Protein AF-A0A2P9H8W8-F1 (afdb_monomer)

Secondary structure (DSSP, 8-state):
---------------------------PPP--------SEE-HHHHHHHHHHHHHHHTTSPPPSS--HHHHHHHHHHHHHHHHTTSS--BTTBEEGGGB-TTSSB-HHHHHHHHHH-SS-HHHHHHHHHS-BGGGTTB-HHHHTTT-HHHHHHHHTT-

Radius of g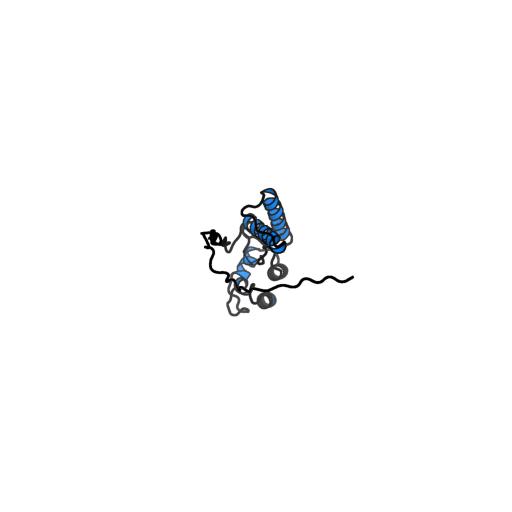yration: 29.22 Å; Cα contacts (8 Å, |Δi|>4): 151; chains: 1; bounding box: 34×77×91 Å

Structure (mmCIF, N/CA/C/O backbone):
data_AF-A0A2P9H8W8-F1
#
_entry.id   AF-A0A2P9H8W8-F1
#
loop_
_atom_site.group_PDB
_atom_site.id
_atom_site.type_symbol
_atom_site.label_atom_id
_atom_site.label_alt_id
_atom_site.label_comp_id
_atom_site.label_asym_id
_atom_site.label_entity_id
_atom_site.label_seq_id
_atom_site.pdbx_PDB_ins_code
_atom_site.Cartn_x
_atom_site.Cartn_y
_atom_site.Cartn_z
_atom_site.occupancy
_atom_site.B_iso_or_equiv
_atom_site.auth_seq_id
_atom_site.auth_comp_id
_atom_site.auth_asym_id
_atom_site.auth_atom_id
_atom_site.pdbx_PDB_model_num
ATOM 1 N N . MET A 1 1 ? -14.653 -53.681 -72.053 1.00 39.53 1 MET A N 1
ATOM 2 C CA . MET A 1 1 ? -13.255 -54.139 -71.915 1.00 39.53 1 MET A CA 1
ATOM 3 C C . MET A 1 1 ? -12.802 -53.654 -70.540 1.00 39.53 1 MET A C 1
ATOM 5 O O . MET A 1 1 ? -12.337 -52.535 -70.433 1.00 39.53 1 MET A O 1
ATOM 9 N N . SER A 1 2 ? -13.273 -54.230 -69.430 1.00 37.62 2 SER A N 1
ATOM 10 C CA . SER A 1 2 ? -12.911 -55.544 -68.867 1.00 37.62 2 SER A CA 1
ATOM 11 C C . SER A 1 2 ? -11.410 -55.789 -68.902 1.00 37.62 2 SER A C 1
ATOM 13 O O . SER A 1 2 ? -10.918 -56.162 -69.956 1.00 37.62 2 SER A O 1
ATOM 15 N N . GLU A 1 3 ? -10.735 -55.628 -67.763 1.00 38.16 3 GLU A N 1
ATOM 16 C CA . GLU A 1 3 ? -10.098 -56.771 -67.105 1.00 38.16 3 GLU A CA 1
ATOM 17 C C . GLU A 1 3 ? -9.862 -56.489 -65.614 1.00 38.16 3 GLU A C 1
ATOM 19 O O . GLU A 1 3 ? -9.490 -55.389 -65.207 1.00 38.16 3 GLU A O 1
ATOM 24 N N . SER A 1 4 ? -10.160 -57.506 -64.816 1.00 39.06 4 SER A N 1
ATOM 25 C CA . SER A 1 4 ? -10.019 -57.584 -63.367 1.00 39.06 4 SER A CA 1
ATOM 26 C C . SER A 1 4 ? -8.734 -58.336 -63.037 1.00 39.06 4 SER A C 1
ATOM 28 O O . SER A 1 4 ? -8.422 -59.304 -63.721 1.00 39.06 4 SER A O 1
ATOM 30 N N . ALA A 1 5 ? -8.084 -58.024 -61.915 1.00 37.19 5 ALA A N 1
ATOM 31 C CA . ALA A 1 5 ? -7.303 -59.021 -61.183 1.00 37.19 5 ALA A CA 1
ATOM 32 C C . ALA A 1 5 ? -7.281 -58.688 -59.687 1.00 37.19 5 ALA A C 1
ATOM 34 O O . ALA A 1 5 ? -6.642 -57.747 -59.224 1.00 37.19 5 ALA A O 1
ATOM 35 N N . VAL A 1 6 ? -8.052 -59.487 -58.958 1.00 40.28 6 VAL A N 1
ATOM 36 C CA . VAL A 1 6 ? -8.061 -59.671 -57.505 1.00 40.28 6 VAL A CA 1
ATOM 37 C C . VAL A 1 6 ? -6.913 -60.605 -57.118 1.00 40.28 6 VAL A C 1
ATOM 39 O O . VAL A 1 6 ? -6.550 -61.443 -57.934 1.00 40.28 6 VAL A O 1
ATOM 42 N N . LEU A 1 7 ? -6.413 -60.478 -55.883 1.00 36.94 7 LEU A N 1
ATOM 43 C CA . LEU A 1 7 ? -5.782 -61.467 -54.974 1.00 36.94 7 LEU A CA 1
ATOM 44 C C . LEU A 1 7 ? -4.936 -60.633 -53.989 1.00 36.94 7 LEU A C 1
ATOM 46 O O . LEU A 1 7 ? -4.226 -59.735 -54.414 1.00 36.94 7 LEU A O 1
ATOM 50 N N . GLY A 1 8 ? -4.905 -60.790 -52.674 1.00 31.06 8 GLY A N 1
ATOM 51 C CA . GLY A 1 8 ? -5.450 -61.724 -51.701 1.00 31.06 8 GLY A CA 1
ATOM 52 C C . GLY A 1 8 ? -4.812 -61.294 -50.367 1.00 31.06 8 GLY A C 1
ATOM 53 O O . GLY A 1 8 ? -3.647 -60.899 -50.340 1.00 31.06 8 GLY A O 1
ATOM 54 N N . GLY A 1 9 ? -5.591 -61.240 -49.287 1.00 35.84 9 GLY A N 1
ATOM 55 C CA . GLY A 1 9 ? -5.148 -60.664 -48.015 1.00 35.84 9 GLY A CA 1
ATOM 56 C C . GLY A 1 9 ? -4.208 -61.554 -47.205 1.00 35.84 9 GLY A C 1
ATOM 57 O O . GLY A 1 9 ? -4.256 -62.771 -47.330 1.00 35.84 9 GLY A O 1
ATOM 58 N N . ILE A 1 10 ? -3.434 -60.938 -46.304 1.00 37.53 10 ILE A N 1
ATOM 59 C CA . ILE A 1 10 ? -2.898 -61.550 -45.078 1.00 37.53 10 ILE A CA 1
ATOM 60 C C . ILE A 1 10 ? -2.827 -60.437 -44.021 1.00 37.53 10 ILE A C 1
ATOM 62 O O . ILE A 1 10 ? -2.279 -59.366 -44.272 1.00 37.53 10 ILE A O 1
ATOM 66 N N . GLY A 1 11 ? -3.450 -60.658 -42.862 1.00 35.81 11 GLY A N 1
ATOM 67 C CA . GLY A 1 11 ? -3.500 -59.686 -41.772 1.00 35.81 11 GLY A CA 1
ATOM 68 C C . GLY A 1 11 ? -2.187 -59.558 -41.003 1.00 35.81 11 GLY A C 1
ATOM 69 O O . GLY A 1 11 ? -1.318 -60.416 -41.099 1.00 35.81 11 GLY A O 1
ATOM 70 N N . SER A 1 12 ? -2.083 -58.512 -40.180 1.00 38.88 12 SER A N 1
ATOM 71 C CA . SER A 1 12 ? -1.349 -58.533 -38.905 1.00 38.88 12 SER A CA 1
ATOM 72 C C . SER A 1 12 ? -1.649 -57.278 -38.086 1.00 38.88 12 SER A C 1
ATOM 74 O O . SER A 1 12 ? -1.358 -56.157 -38.495 1.00 38.88 12 SER A O 1
ATOM 76 N N . ARG A 1 13 ? -2.213 -57.491 -36.891 1.00 44.72 13 ARG A N 1
ATOM 77 C CA . ARG A 1 13 ? -2.089 -56.576 -35.751 1.00 44.72 13 ARG A CA 1
ATOM 78 C C . ARG A 1 13 ? -0.606 -56.459 -35.398 1.00 44.72 13 ARG A C 1
ATOM 80 O O . ARG A 1 13 ? 0.036 -57.480 -35.182 1.00 44.72 13 ARG A O 1
ATOM 87 N N . VAL A 1 14 ? -0.106 -55.240 -35.236 1.00 41.28 14 VAL A N 1
ATOM 88 C CA . VAL A 1 14 ? 1.186 -54.964 -34.587 1.00 41.28 14 VAL A CA 1
ATOM 89 C C . VAL A 1 14 ? 0.938 -53.763 -33.667 1.00 41.28 14 VAL A C 1
ATOM 91 O O . VAL A 1 14 ? 0.689 -52.659 -34.133 1.00 41.28 14 VAL A O 1
ATOM 94 N N . SER A 1 15 ? 0.624 -53.983 -32.387 1.00 34.34 15 SER A N 1
ATOM 95 C CA . SER A 1 15 ? 1.575 -54.180 -31.281 1.00 34.34 15 SER A CA 1
ATOM 96 C C . SER A 1 15 ? 2.627 -53.073 -31.218 1.00 34.34 15 SER A C 1
ATOM 98 O O . SER A 1 15 ? 3.730 -53.209 -31.737 1.00 34.34 15 SER A O 1
ATOM 100 N N . TRP A 1 16 ? 2.278 -51.961 -30.571 1.00 30.22 16 TRP A N 1
ATOM 101 C CA . TRP A 1 16 ? 3.253 -50.958 -30.147 1.00 30.22 16 TRP A CA 1
ATOM 102 C C . TRP A 1 16 ? 3.829 -51.391 -28.798 1.00 30.22 16 TRP A C 1
ATOM 104 O O . TRP A 1 16 ? 3.395 -50.954 -27.735 1.00 30.22 16 TRP A O 1
ATOM 114 N N . GLY A 1 17 ? 4.777 -52.325 -28.859 1.00 29.64 17 GLY A N 1
ATOM 115 C CA . GLY A 1 17 ? 5.661 -52.665 -27.753 1.00 29.64 17 GLY A CA 1
ATOM 116 C C . GLY A 1 17 ? 6.882 -51.747 -27.751 1.00 29.64 17 GLY A C 1
ATOM 117 O O . GLY A 1 17 ? 7.631 -51.716 -28.719 1.00 29.64 17 GLY A O 1
ATOM 118 N N . SER A 1 18 ? 7.045 -51.010 -26.652 1.00 36.72 18 SER A N 1
ATOM 119 C CA . SER A 1 18 ? 8.284 -50.456 -26.092 1.00 36.72 18 SER A CA 1
ATOM 120 C C . SER A 1 18 ? 9.424 -50.074 -27.044 1.00 36.72 18 SER A C 1
ATOM 122 O O . SER A 1 18 ? 10.271 -50.897 -27.385 1.00 36.72 18 SER A O 1
ATOM 124 N N . VAL A 1 19 ? 9.582 -48.765 -27.265 1.00 39.88 19 VAL A N 1
ATOM 125 C CA . VAL A 1 19 ? 10.906 -48.163 -27.470 1.00 39.88 19 VAL A CA 1
ATOM 126 C C . VAL A 1 19 ? 11.202 -47.221 -26.304 1.00 39.88 19 VAL A C 1
ATOM 128 O O . VAL A 1 19 ? 10.540 -46.212 -26.084 1.00 39.88 19 VAL A O 1
ATOM 131 N N . ALA A 1 20 ? 12.193 -47.657 -25.531 1.00 39.53 20 ALA A N 1
ATOM 132 C CA . ALA A 1 20 ? 12.885 -47.034 -24.413 1.00 39.53 20 ALA A CA 1
ATOM 133 C C . ALA A 1 20 ? 12.796 -45.496 -24.293 1.00 39.53 20 ALA A C 1
ATOM 135 O O . ALA A 1 20 ? 13.422 -44.753 -25.049 1.00 39.53 20 ALA A O 1
ATOM 136 N N . PHE A 1 21 ? 12.150 -45.036 -23.217 1.00 35.66 21 PHE A N 1
ATOM 137 C CA . PHE A 1 21 ? 12.393 -43.722 -22.622 1.00 35.66 21 PHE A CA 1
ATOM 138 C C . PHE A 1 21 ? 13.823 -43.684 -22.066 1.00 35.66 21 PHE A C 1
ATOM 140 O O . PHE A 1 21 ? 14.121 -44.288 -21.035 1.00 35.66 21 PHE A O 1
ATOM 147 N N . ARG A 1 22 ? 14.719 -42.963 -22.743 1.00 37.91 22 ARG A N 1
ATOM 148 C CA . ARG A 1 22 ? 16.054 -42.640 -22.232 1.00 37.91 22 ARG A CA 1
ATOM 149 C C . ARG A 1 22 ? 16.068 -41.176 -21.785 1.00 37.91 22 ARG A C 1
ATOM 151 O O . ARG A 1 22 ? 16.105 -40.272 -22.604 1.00 37.91 22 ARG A O 1
ATOM 158 N N . HIS A 1 23 ? 15.979 -40.996 -20.469 1.00 42.75 23 HIS A N 1
ATOM 159 C CA . HIS A 1 23 ? 16.503 -39.883 -19.666 1.00 42.75 23 HIS A CA 1
ATOM 160 C C . HIS A 1 23 ? 16.487 -38.473 -20.304 1.00 42.75 23 HIS A C 1
ATOM 162 O O . HIS A 1 23 ? 17.525 -37.918 -20.652 1.00 42.75 23 HIS A O 1
ATOM 168 N N . GLY A 1 24 ? 15.300 -37.868 -20.402 1.00 35.97 24 GLY A N 1
ATOM 169 C CA . GLY A 1 24 ? 15.120 -36.443 -20.692 1.00 35.97 24 GLY A CA 1
ATOM 170 C C . GLY A 1 24 ? 14.664 -35.702 -19.439 1.00 35.97 24 GLY A C 1
ATOM 171 O O . GLY A 1 24 ? 13.477 -35.686 -19.142 1.00 35.97 24 GLY A O 1
ATOM 172 N N . MET A 1 25 ? 15.630 -35.170 -18.687 1.00 40.06 25 MET A N 1
ATOM 173 C CA . MET A 1 25 ? 15.531 -34.102 -17.681 1.00 40.06 25 MET A CA 1
ATOM 174 C C . MET A 1 25 ? 14.101 -33.701 -17.277 1.00 40.06 25 MET A C 1
ATOM 176 O O . MET A 1 25 ? 13.489 -32.820 -17.882 1.00 40.06 25 MET A O 1
ATOM 180 N N . ARG A 1 26 ? 13.604 -34.271 -16.174 1.00 38.16 26 ARG A N 1
ATOM 181 C CA . ARG A 1 26 ? 12.604 -33.587 -15.352 1.00 38.16 26 ARG A CA 1
ATOM 182 C C . ARG A 1 26 ? 13.311 -32.331 -14.844 1.00 38.16 26 ARG A C 1
ATOM 184 O O . ARG A 1 26 ? 14.121 -32.418 -13.926 1.00 38.16 26 ARG A O 1
ATOM 191 N N . GLN A 1 27 ? 13.109 -31.188 -15.496 1.00 39.25 27 GLN A N 1
ATOM 192 C CA . GLN A 1 27 ? 13.472 -29.936 -14.854 1.00 39.25 27 GLN A CA 1
ATOM 193 C C . GLN A 1 27 ? 12.515 -29.801 -13.680 1.00 39.25 27 GLN A C 1
ATOM 195 O O . GLN A 1 27 ? 11.341 -29.478 -13.855 1.00 39.25 27 GLN A O 1
ATOM 200 N N . ASP A 1 28 ? 13.004 -30.131 -12.487 1.00 39.59 28 ASP A N 1
ATOM 201 C CA . ASP A 1 28 ? 12.378 -29.629 -11.280 1.00 39.59 28 ASP A CA 1
ATOM 202 C C . ASP A 1 28 ? 12.245 -28.113 -11.471 1.00 39.59 28 ASP A C 1
ATOM 204 O O . ASP A 1 28 ? 13.229 -27.473 -11.874 1.00 39.59 28 ASP A O 1
ATOM 208 N N . PRO A 1 29 ? 11.054 -27.523 -11.250 1.00 44.34 29 PRO A N 1
ATOM 209 C CA . PRO A 1 29 ? 10.934 -26.075 -11.279 1.00 44.34 29 PRO A CA 1
ATOM 210 C C . PRO A 1 29 ? 12.038 -25.525 -10.372 1.00 44.34 29 PR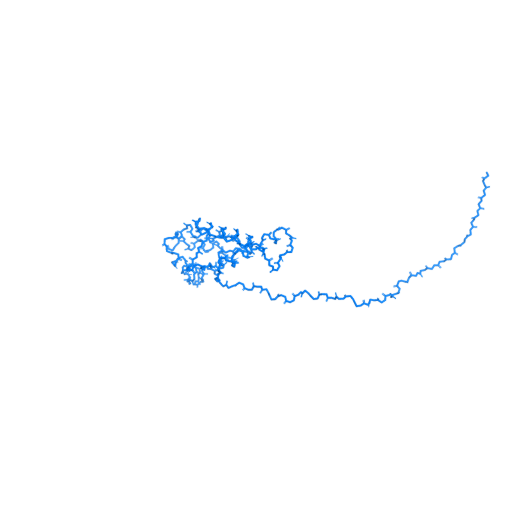O A C 1
ATOM 212 O O . PRO A 1 29 ? 12.255 -26.084 -9.286 1.00 44.34 29 PRO A O 1
ATOM 215 N N . PRO A 1 30 ? 12.799 -24.505 -10.812 1.00 40.72 30 PRO A N 1
ATOM 216 C CA . PRO A 1 30 ? 13.903 -24.009 -10.015 1.00 40.72 30 PRO A CA 1
ATOM 217 C C . PRO A 1 30 ? 13.361 -23.715 -8.620 1.00 40.72 30 PRO A C 1
ATOM 219 O O . PRO A 1 30 ? 12.335 -23.048 -8.486 1.00 40.72 30 PRO A O 1
ATOM 222 N N . LYS A 1 31 ? 14.021 -24.247 -7.583 1.00 40.59 31 LYS A N 1
ATOM 223 C CA . LYS A 1 31 ? 13.719 -23.951 -6.176 1.00 40.59 31 LYS A CA 1
ATOM 224 C C . LYS A 1 31 ? 14.078 -22.489 -5.891 1.00 40.59 31 LYS A C 1
ATOM 226 O O . LYS A 1 31 ? 14.998 -22.190 -5.136 1.00 40.59 31 LYS A O 1
ATOM 231 N N . THR A 1 32 ? 13.403 -21.554 -6.546 1.00 40.62 32 THR A N 1
ATOM 232 C CA . THR A 1 32 ? 13.447 -20.142 -6.211 1.00 40.62 32 THR A CA 1
ATOM 233 C C . THR A 1 32 ? 12.620 -19.996 -4.954 1.00 40.62 32 THR A C 1
ATOM 235 O O . THR A 1 32 ? 11.400 -20.152 -4.993 1.00 40.62 32 THR A O 1
ATOM 238 N N . LYS A 1 33 ? 13.284 -19.729 -3.825 1.00 37.94 33 LYS A N 1
ATOM 239 C CA . LYS A 1 33 ? 12.578 -19.234 -2.645 1.00 37.94 33 LYS A CA 1
ATOM 240 C C . LYS A 1 33 ? 11.744 -18.031 -3.109 1.00 37.94 33 LYS A C 1
ATOM 242 O O . LYS A 1 33 ? 12.326 -17.141 -3.737 1.00 37.94 33 LYS A O 1
ATOM 247 N N . PRO A 1 34 ? 10.418 -18.012 -2.889 1.00 48.56 34 PRO A N 1
ATOM 248 C CA . PRO A 1 34 ? 9.622 -16.840 -3.215 1.00 48.56 34 PRO A CA 1
ATOM 249 C C . PRO A 1 34 ? 10.257 -15.639 -2.515 1.00 48.56 34 PRO A C 1
ATOM 251 O O . PRO A 1 34 ? 10.657 -15.745 -1.354 1.00 48.56 34 PRO A O 1
ATOM 254 N N . ARG A 1 35 ? 10.417 -14.521 -3.230 1.00 54.56 35 ARG A N 1
ATOM 255 C CA . ARG A 1 35 ? 10.938 -13.290 -2.631 1.00 54.56 35 ARG A CA 1
ATOM 2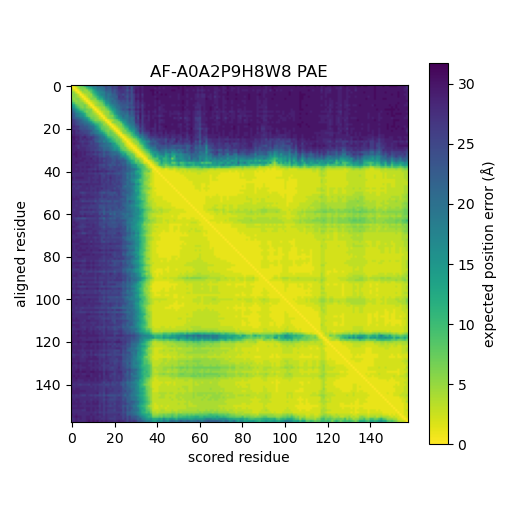56 C C . ARG A 1 35 ? 9.899 -12.823 -1.613 1.00 54.56 35 ARG A C 1
ATOM 258 O O . ARG A 1 35 ? 8.874 -12.259 -1.982 1.00 54.56 35 ARG A O 1
ATOM 265 N N . THR A 1 36 ? 10.110 -13.152 -0.343 1.00 55.09 36 THR A N 1
ATOM 266 C CA . THR A 1 36 ? 9.261 -12.693 0.754 1.00 55.09 36 THR A CA 1
ATOM 267 C C . THR A 1 36 ? 9.528 -11.214 0.942 1.00 55.09 36 THR A C 1
ATOM 269 O O . THR A 1 36 ? 10.619 -10.825 1.353 1.00 55.09 36 THR A O 1
ATOM 272 N N . PHE A 1 37 ? 8.548 -10.392 0.600 1.00 58.25 37 PHE A N 1
ATOM 273 C CA . PHE A 1 37 ? 8.592 -8.973 0.902 1.00 58.25 37 PHE 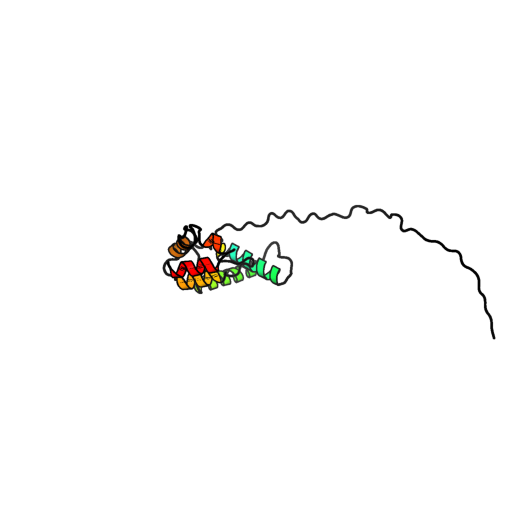A CA 1
ATOM 274 C C . PHE A 1 37 ? 8.374 -8.775 2.406 1.00 58.25 37 PHE A C 1
ATOM 276 O O . PHE A 1 37 ? 7.512 -9.427 3.000 1.00 58.25 37 PHE A O 1
ATOM 283 N N . SER A 1 38 ? 9.158 -7.896 3.026 1.00 74.31 38 SER A N 1
ATOM 284 C CA . SER A 1 38 ? 8.943 -7.469 4.408 1.00 74.31 38 SER A CA 1
ATOM 285 C C . SER A 1 38 ? 7.598 -6.750 4.564 1.00 74.31 38 SER A C 1
ATOM 287 O O . SER A 1 38 ? 6.991 -6.298 3.594 1.00 74.31 38 SER A O 1
ATOM 289 N N . ALA A 1 39 ? 7.127 -6.614 5.808 1.00 86.12 39 ALA A N 1
ATOM 290 C CA . ALA A 1 39 ? 5.916 -5.844 6.116 1.00 86.12 39 ALA A CA 1
ATOM 291 C C . ALA A 1 39 ? 6.034 -4.355 5.725 1.00 86.12 39 ALA A C 1
ATOM 293 O O . ALA A 1 39 ? 5.019 -3.692 5.526 1.00 86.12 39 ALA A O 1
ATOM 294 N N . TRP A 1 40 ? 7.264 -3.862 5.581 1.00 91.06 40 TRP A N 1
ATOM 295 C CA . TRP A 1 40 ? 7.622 -2.523 5.124 1.00 91.06 40 TRP A CA 1
ATOM 296 C C . TRP A 1 40 ? 8.522 -2.636 3.900 1.00 91.06 40 TRP A C 1
ATOM 298 O O . TRP A 1 40 ? 9.410 -3.484 3.883 1.00 91.06 40 TRP A O 1
ATOM 308 N N . LEU A 1 41 ? 8.296 -1.809 2.891 1.00 95.44 41 LEU A N 1
ATOM 309 C CA . LEU A 1 41 ? 8.963 -1.860 1.595 1.00 95.44 41 LEU A CA 1
ATOM 310 C C . LEU A 1 41 ? 9.727 -0.566 1.347 1.00 95.44 41 LEU A C 1
ATOM 312 O O . LEU A 1 41 ? 9.227 0.506 1.668 1.00 95.44 41 LEU A O 1
ATOM 316 N N . SER A 1 42 ? 10.895 -0.651 0.720 1.00 96.19 42 SER A N 1
ATOM 317 C CA . SER A 1 42 ? 11.501 0.517 0.071 1.00 96.19 42 SER A CA 1
ATOM 318 C C . SER A 1 42 ? 10.713 0.910 -1.190 1.00 96.19 42 SER A C 1
ATOM 320 O O . SER A 1 42 ? 9.943 0.105 -1.721 1.00 96.19 42 SER A O 1
ATOM 322 N N . ALA A 1 43 ? 10.932 2.115 -1.726 1.00 96.62 43 ALA A N 1
ATOM 323 C CA . ALA A 1 43 ? 10.362 2.498 -3.026 1.00 96.62 43 ALA A CA 1
ATOM 324 C C . ALA A 1 43 ? 10.787 1.534 -4.153 1.00 96.62 43 ALA A C 1
ATOM 326 O O . ALA A 1 43 ? 9.980 1.185 -5.013 1.00 96.62 43 ALA A O 1
ATOM 327 N N . GLU A 1 44 ? 12.032 1.052 -4.113 1.00 95.88 44 GLU A N 1
ATOM 328 C CA . GLU A 1 44 ? 12.554 0.058 -5.054 1.00 95.88 44 GLU A CA 1
ATOM 329 C C . GLU A 1 44 ? 11.827 -1.292 -4.922 1.00 95.88 44 GLU A C 1
ATOM 331 O O . GLU A 1 44 ? 11.461 -1.905 -5.926 1.00 95.88 44 GLU A O 1
ATOM 336 N N . ASP A 1 45 ? 11.525 -1.744 -3.702 1.00 96.25 45 ASP A N 1
ATOM 337 C CA . ASP A 1 45 ? 10.741 -2.966 -3.498 1.00 96.25 45 ASP A CA 1
ATOM 338 C C . ASP A 1 45 ? 9.316 -2.847 -4.043 1.00 96.25 45 ASP A C 1
ATOM 340 O O . ASP A 1 45 ? 8.820 -3.801 -4.652 1.00 96.25 45 ASP A O 1
ATOM 344 N N . VAL A 1 46 ? 8.670 -1.690 -3.858 1.00 97.00 46 VAL A N 1
ATOM 345 C CA . VAL A 1 46 ? 7.349 -1.413 -4.443 1.00 97.00 46 VAL A CA 1
ATOM 346 C C . VAL A 1 46 ? 7.438 -1.399 -5.970 1.00 97.00 46 VAL A C 1
ATOM 348 O O . VAL A 1 46 ? 6.623 -2.041 -6.630 1.00 97.00 46 VAL A O 1
ATOM 351 N N . ALA A 1 47 ? 8.456 -0.749 -6.538 1.00 97.19 47 ALA A N 1
ATOM 352 C CA . ALA A 1 47 ? 8.695 -0.726 -7.979 1.00 97.19 47 ALA A CA 1
ATOM 353 C C . ALA A 1 47 ? 8.869 -2.140 -8.554 1.00 97.19 47 ALA A C 1
ATO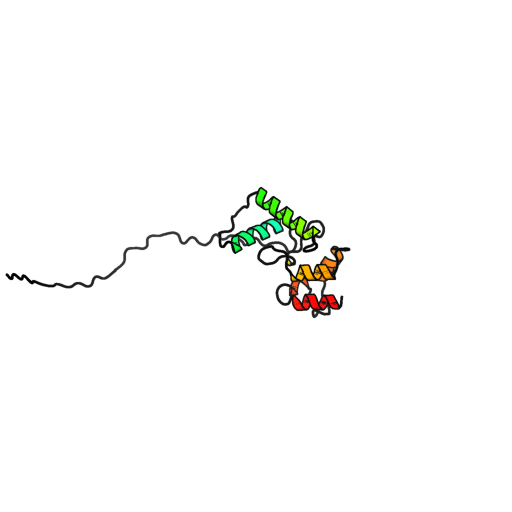M 355 O O . ALA A 1 47 ? 8.257 -2.492 -9.562 1.00 97.19 47 ALA A O 1
ATOM 356 N N . HIS A 1 48 ? 9.635 -2.997 -7.878 1.00 96.62 48 HIS A N 1
ATOM 357 C CA . HIS A 1 48 ? 9.767 -4.402 -8.254 1.00 96.62 48 HIS A CA 1
ATOM 358 C C . HIS A 1 48 ? 8.448 -5.174 -8.180 1.00 96.62 48 HIS A C 1
ATOM 360 O O . HIS A 1 48 ? 8.202 -6.036 -9.027 1.00 96.62 48 HIS A O 1
ATOM 366 N N . LEU A 1 49 ? 7.619 -4.908 -7.167 1.00 95.75 49 LEU A N 1
ATOM 367 C CA . LEU A 1 49 ? 6.313 -5.545 -7.026 1.00 95.75 49 LEU A CA 1
ATOM 368 C C . LEU A 1 49 ? 5.373 -5.127 -8.166 1.00 95.75 49 LEU A C 1
ATOM 370 O O . LEU A 1 49 ? 4.751 -5.996 -8.774 1.00 95.75 49 LEU A O 1
ATOM 374 N N . LEU A 1 50 ? 5.337 -3.832 -8.491 1.00 97.50 50 LEU A N 1
ATOM 375 C CA . LEU A 1 50 ? 4.556 -3.274 -9.595 1.00 97.50 50 LEU A CA 1
ATOM 376 C C . LEU A 1 50 ? 4.964 -3.877 -10.942 1.00 97.50 50 LEU A C 1
ATOM 378 O O . LEU A 1 50 ? 4.128 -4.442 -11.643 1.00 97.50 50 LEU A O 1
ATOM 382 N N . LEU A 1 51 ? 6.258 -3.829 -11.269 1.00 97.69 51 LEU A N 1
ATOM 383 C CA . LEU A 1 51 ? 6.779 -4.380 -12.522 1.00 97.69 51 LEU A CA 1
ATOM 384 C C . LEU A 1 51 ? 6.508 -5.884 -12.626 1.00 97.69 51 LEU A C 1
ATOM 386 O O . LEU A 1 51 ? 6.167 -6.390 -13.689 1.00 97.69 51 LEU A O 1
ATOM 390 N N . SER A 1 52 ? 6.607 -6.620 -11.517 1.00 96.56 52 SER A N 1
ATOM 391 C CA . SER A 1 52 ? 6.233 -8.038 -11.511 1.00 96.56 52 SER A CA 1
ATOM 392 C C . SER A 1 52 ? 4.747 -8.227 -11.827 1.00 96.56 52 SER A C 1
ATOM 394 O O . SER A 1 52 ? 4.399 -9.125 -12.590 1.00 96.56 52 SER A O 1
ATOM 396 N N . GLY A 1 53 ? 3.874 -7.380 -11.274 1.00 96.31 53 GLY A N 1
ATOM 397 C CA . GLY A 1 53 ? 2.442 -7.387 -11.559 1.00 96.31 53 GLY A CA 1
ATOM 398 C C . GLY A 1 53 ? 2.124 -7.161 -13.035 1.00 96.31 53 GLY A C 1
ATOM 399 O O . GLY A 1 53 ? 1.381 -7.950 -13.610 1.00 96.31 53 GLY A O 1
ATOM 400 N N . GLU A 1 54 ? 2.749 -6.165 -13.665 1.00 96.25 54 GLU A N 1
ATOM 401 C CA . GLU A 1 54 ? 2.551 -5.843 -15.087 1.00 96.25 54 GLU A CA 1
ATOM 402 C C . GLU A 1 54 ? 2.861 -7.029 -16.013 1.00 96.25 54 GLU A C 1
ATOM 404 O O . GLU A 1 54 ? 2.085 -7.336 -16.919 1.00 96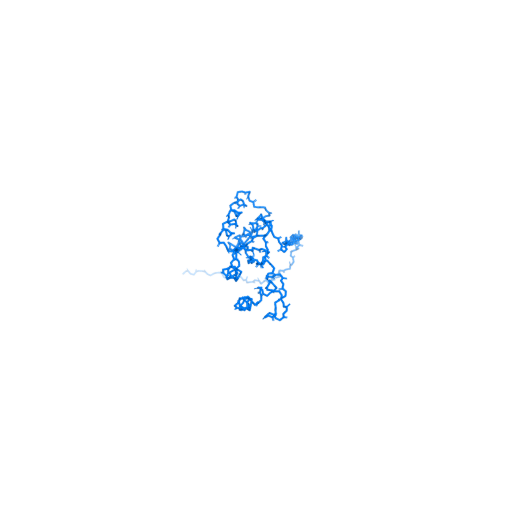.25 54 GLU A O 1
ATOM 409 N N . PHE A 1 55 ? 3.951 -7.757 -15.752 1.00 96.12 55 PHE A N 1
ATOM 410 C CA . PHE A 1 55 ? 4.301 -8.960 -16.518 1.00 96.12 55 PHE A CA 1
ATOM 411 C C . PHE A 1 55 ? 3.295 -10.095 -16.296 1.00 96.12 55 PHE A C 1
ATOM 413 O O . PHE A 1 55 ? 2.911 -10.782 -17.245 1.00 96.12 55 PHE A O 1
ATOM 420 N N . LEU A 1 56 ? 2.838 -10.278 -15.052 1.00 95.38 56 LEU A N 1
ATOM 421 C CA . LEU A 1 56 ? 1.827 -11.286 -14.734 1.00 95.38 56 LEU A CA 1
ATOM 422 C C . LEU A 1 56 ? 0.472 -10.976 -15.384 1.00 95.38 56 LEU A C 1
ATOM 424 O O . LEU A 1 56 ? -0.253 -11.906 -15.729 1.00 95.38 56 LEU A O 1
ATOM 428 N N . ASP A 1 57 ? 0.120 -9.701 -15.540 1.00 94.00 57 ASP A N 1
ATOM 429 C CA . ASP A 1 57 ? -1.106 -9.280 -16.224 1.00 94.00 57 ASP A CA 1
ATOM 430 C C . ASP A 1 57 ? -0.999 -9.422 -17.743 1.00 94.00 57 ASP A C 1
ATOM 432 O O . ASP A 1 57 ? -1.967 -9.809 -18.394 1.00 94.00 57 ASP A O 1
ATOM 436 N N . ALA A 1 58 ? 0.191 -9.202 -18.302 1.00 96.00 58 ALA A N 1
ATOM 437 C CA . ALA A 1 58 ? 0.486 -9.481 -19.705 1.00 96.00 58 ALA A CA 1
ATOM 438 C C . ALA A 1 58 ? 0.597 -10.988 -20.022 1.00 96.00 58 ALA A C 1
ATOM 440 O O . ALA A 1 58 ? 0.735 -11.360 -21.187 1.00 96.00 58 ALA A O 1
ATOM 441 N N . GLY A 1 59 ? 0.545 -11.868 -19.014 1.00 96.12 59 GLY A N 1
ATOM 442 C CA . GLY A 1 59 ? 0.636 -13.318 -19.201 1.00 96.12 59 GLY A CA 1
ATOM 443 C C . GLY A 1 59 ? 2.021 -13.797 -19.644 1.00 96.12 59 GLY A C 1
ATOM 444 O O . GLY A 1 59 ? 2.142 -14.873 -20.230 1.00 96.12 59 GLY A O 1
ATOM 445 N N . VAL A 1 60 ? 3.067 -13.011 -19.377 1.00 95.19 60 VAL A N 1
ATOM 446 C CA . VAL A 1 60 ? 4.450 -13.315 -19.767 1.00 95.19 60 VAL A CA 1
ATOM 447 C C . VAL A 1 60 ? 5.318 -13.653 -18.549 1.00 95.19 60 VAL A C 1
ATOM 449 O O . VAL A 1 60 ? 5.016 -13.235 -17.428 1.00 95.19 60 VAL A O 1
ATOM 452 N N . PRO A 1 61 ? 6.419 -14.408 -18.728 1.00 96.44 61 PRO A N 1
ATOM 453 C CA . PRO A 1 61 ? 7.326 -14.712 -17.627 1.00 96.44 61 PRO A CA 1
ATOM 454 C C . PRO A 1 61 ? 7.925 -13.446 -17.001 1.00 96.44 61 PRO A C 1
ATOM 456 O O . PRO A 1 61 ? 8.501 -12.613 -17.699 1.00 96.44 61 PRO A O 1
ATOM 459 N N . VAL A 1 62 ? 7.853 -13.338 -15.671 1.00 95.31 62 VAL A N 1
ATOM 460 C CA . VAL A 1 62 ? 8.506 -12.255 -14.922 1.00 95.31 62 VAL A CA 1
ATOM 461 C C . VAL A 1 62 ? 10.030 -12.431 -15.009 1.00 95.31 62 VAL A C 1
ATOM 463 O O . VAL A 1 62 ? 10.543 -13.499 -14.649 1.00 95.31 62 VAL A O 1
ATOM 466 N N . PRO A 1 63 ? 10.789 -11.422 -15.469 1.00 94.75 63 PRO A N 1
ATOM 467 C CA . PRO A 1 63 ? 12.234 -11.531 -15.582 1.00 94.75 63 PRO A CA 1
ATOM 468 C C . PRO A 1 63 ? 12.886 -11.583 -14.196 1.00 94.75 63 PRO A C 1
ATOM 470 O O . PRO A 1 63 ? 12.409 -10.994 -13.228 1.00 94.75 63 PRO A O 1
ATOM 473 N N . ARG A 1 64 ? 14.042 -12.250 -14.095 1.00 93.00 64 ARG A N 1
ATOM 474 C CA . ARG A 1 64 ? 14.807 -12.314 -12.833 1.00 93.00 64 ARG A CA 1
ATOM 475 C C . ARG A 1 64 ? 15.376 -10.962 -12.397 1.00 93.00 64 ARG A C 1
ATOM 477 O O . ARG A 1 64 ? 15.658 -10.780 -11.217 1.00 93.00 64 ARG A O 1
ATOM 484 N N . LYS A 1 65 ? 15.608 -10.058 -13.349 1.00 94.25 65 LYS A N 1
ATOM 485 C CA . LYS A 1 65 ? 16.091 -8.692 -13.136 1.00 94.25 65 LYS A CA 1
ATOM 486 C C . LYS A 1 65 ? 15.381 -7.772 -14.120 1.00 94.25 65 LYS A C 1
ATOM 488 O O . LYS A 1 65 ? 15.280 -8.113 -15.296 1.00 94.25 65 LYS A O 1
ATOM 493 N N . PHE A 1 66 ? 14.927 -6.622 -13.642 1.00 96.81 66 PHE A N 1
ATOM 494 C CA . PHE A 1 66 ? 14.374 -5.574 -14.494 1.00 96.81 66 PHE A CA 1
ATOM 495 C C . PHE A 1 66 ? 15.481 -4.627 -14.958 1.00 96.81 66 PHE A C 1
ATOM 497 O O . PHE A 1 66 ? 16.515 -4.497 -14.299 1.00 96.81 66 PHE A O 1
ATOM 504 N N . ALA A 1 67 ? 15.268 -3.970 -16.098 1.00 97.19 67 ALA A N 1
ATOM 505 C CA . ALA A 1 67 ? 16.172 -2.928 -16.569 1.00 97.19 67 ALA A CA 1
ATOM 506 C C . ALA A 1 67 ? 16.169 -1.735 -15.588 1.00 97.19 67 ALA A C 1
ATOM 508 O O . ALA A 1 67 ? 15.088 -1.355 -15.127 1.00 97.19 67 ALA A O 1
ATOM 509 N N . PRO A 1 68 ? 17.322 -1.098 -15.301 1.00 97.56 68 PRO A N 1
ATOM 510 C CA . PRO A 1 68 ? 17.393 0.023 -14.357 1.00 97.56 68 PRO A CA 1
ATOM 511 C C . PRO A 1 68 ? 16.428 1.171 -14.683 1.00 97.56 68 PRO A C 1
ATOM 513 O O . PRO A 1 68 ? 15.826 1.751 -13.786 1.00 97.56 68 PRO A O 1
ATOM 516 N N . GLN A 1 69 ? 16.219 1.465 -15.969 1.00 97.94 69 GLN A N 1
ATOM 517 C CA . GLN A 1 69 ? 15.305 2.522 -16.413 1.00 97.94 69 GLN A CA 1
ATOM 518 C C . GLN A 1 69 ? 13.839 2.193 -16.099 1.00 97.94 69 GLN A C 1
ATOM 520 O O . GLN A 1 69 ? 13.076 3.085 -15.735 1.00 97.94 69 GLN A O 1
ATOM 525 N N . ALA A 1 70 ? 13.450 0.917 -16.192 1.00 97.69 70 ALA A N 1
ATOM 526 C CA . ALA A 1 70 ? 12.105 0.477 -15.828 1.00 97.69 70 ALA A CA 1
ATOM 527 C C . ALA A 1 70 ? 11.875 0.616 -14.317 1.00 97.69 70 ALA A C 1
ATOM 529 O O . ALA A 1 70 ? 10.834 1.112 -13.896 1.00 97.69 70 ALA A O 1
ATOM 530 N N . VAL A 1 71 ? 12.875 0.252 -13.504 1.00 98.06 71 VAL A N 1
ATOM 531 C CA . VAL A 1 71 ? 12.825 0.435 -12.044 1.00 98.06 71 VAL A CA 1
ATOM 532 C C . VAL A 1 71 ? 12.699 1.917 -11.689 1.00 98.06 71 VAL A C 1
ATOM 534 O O . VAL A 1 71 ? 11.818 2.273 -10.913 1.00 98.06 71 VAL A O 1
ATOM 537 N N . ALA A 1 72 ? 13.500 2.794 -12.300 1.00 98.12 72 ALA A N 1
ATOM 538 C CA . ALA A 1 72 ? 13.424 4.237 -12.064 1.00 98.12 72 ALA A CA 1
ATOM 539 C C . ALA A 1 72 ? 12.043 4.820 -12.423 1.00 98.12 72 ALA A C 1
ATOM 541 O O . ALA A 1 72 ? 11.465 5.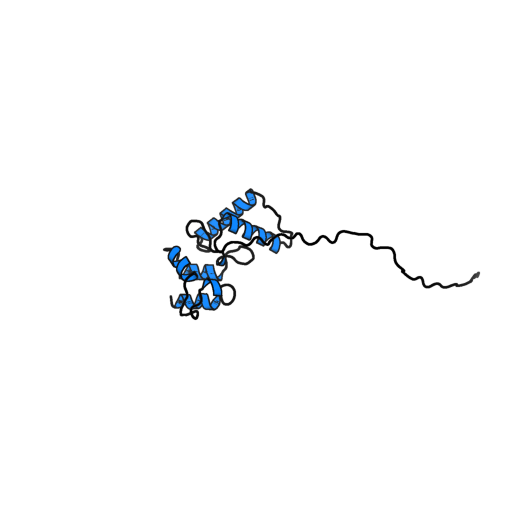569 -11.640 1.00 98.12 72 ALA A O 1
ATOM 542 N N . SER A 1 73 ? 11.474 4.427 -13.568 1.00 98.25 73 SER A N 1
ATOM 543 C CA . SER A 1 73 ? 10.128 4.854 -13.974 1.00 98.25 73 SER A CA 1
ATOM 544 C C . SER A 1 73 ? 9.040 4.368 -13.006 1.00 98.25 73 SER A C 1
ATOM 546 O O . SER A 1 73 ? 8.119 5.117 -12.662 1.00 98.25 73 SER A O 1
ATOM 548 N N . ALA A 1 74 ? 9.165 3.135 -12.512 1.00 98.12 74 ALA A N 1
ATOM 549 C CA . ALA A 1 74 ? 8.263 2.591 -11.508 1.00 98.12 74 ALA A CA 1
ATOM 550 C C . ALA A 1 74 ? 8.403 3.319 -10.158 1.00 98.12 74 ALA A C 1
ATOM 552 O O . ALA A 1 74 ? 7.383 3.650 -9.558 1.00 98.12 74 ALA A O 1
ATOM 553 N N . ILE A 1 75 ? 9.618 3.672 -9.718 1.00 98.38 75 ILE A N 1
ATOM 554 C CA . ILE A 1 75 ? 9.838 4.512 -8.524 1.00 98.38 75 ILE A CA 1
ATOM 555 C C . ILE A 1 75 ? 9.135 5.866 -8.679 1.00 98.38 75 ILE A C 1
ATOM 557 O O . ILE A 1 75 ? 8.411 6.278 -7.776 1.00 98.38 75 ILE A O 1
ATOM 561 N N . SER A 1 76 ? 9.237 6.520 -9.841 1.00 98.50 76 SER A N 1
ATOM 562 C CA . SER A 1 76 ? 8.501 7.768 -10.094 1.00 98.50 76 SER A CA 1
ATOM 563 C C . SER A 1 76 ? 6.980 7.592 -9.999 1.00 98.50 76 SER A C 1
ATOM 565 O O . SER A 1 76 ? 6.276 8.511 -9.582 1.00 98.50 76 SER A O 1
ATOM 567 N N . SER A 1 77 ? 6.449 6.415 -10.349 1.00 98.31 77 SER A N 1
ATOM 568 C CA . SER A 1 77 ? 5.028 6.102 -10.139 1.00 98.31 77 SER A CA 1
ATOM 569 C C . SER A 1 77 ? 4.683 5.967 -8.656 1.00 98.31 77 SER A C 1
ATOM 571 O O . SER A 1 77 ? 3.659 6.503 -8.237 1.00 98.31 77 SER A O 1
ATOM 573 N N . VAL A 1 78 ? 5.548 5.334 -7.856 1.00 98.00 78 VAL A N 1
ATOM 574 C CA . VAL A 1 78 ? 5.394 5.244 -6.394 1.00 98.00 78 VAL A CA 1
ATOM 575 C C . VAL A 1 78 ? 5.379 6.639 -5.772 1.00 98.00 78 VAL A C 1
ATOM 577 O O . VAL A 1 78 ? 4.430 6.987 -5.077 1.00 98.00 78 VAL A O 1
ATOM 580 N N . GLU A 1 79 ? 6.360 7.483 -6.093 1.00 97.62 79 GLU A N 1
ATOM 581 C CA . GLU A 1 79 ? 6.418 8.871 -5.617 1.00 97.62 79 GLU A CA 1
ATOM 582 C C . GLU A 1 79 ? 5.188 9.684 -6.032 1.00 97.62 79 GLU A C 1
ATOM 584 O O . GLU A 1 79 ? 4.690 10.519 -5.271 1.00 97.62 79 GLU A O 1
ATOM 589 N N . ARG A 1 80 ? 4.675 9.446 -7.247 1.00 98.25 80 ARG A N 1
ATOM 590 C CA . ARG A 1 80 ? 3.435 10.065 -7.714 1.00 98.25 80 ARG A CA 1
ATOM 591 C C . ARG A 1 80 ? 2.251 9.655 -6.846 1.00 98.25 80 ARG A C 1
ATOM 593 O O . ARG A 1 80 ? 1.540 10.538 -6.379 1.00 98.25 80 ARG A O 1
ATOM 600 N N . TRP A 1 81 ? 2.072 8.364 -6.580 1.00 97.69 81 TRP A N 1
ATOM 601 C CA . TRP A 1 81 ? 0.988 7.873 -5.725 1.00 97.69 81 TRP A CA 1
ATOM 602 C C . TRP A 1 81 ? 1.081 8.402 -4.295 1.00 97.69 81 TRP A C 1
ATOM 604 O O . TRP A 1 81 ? 0.050 8.720 -3.706 1.00 97.69 81 TRP A O 1
ATOM 614 N N . THR A 1 82 ? 2.295 8.550 -3.757 1.00 96.00 82 THR A N 1
ATOM 615 C CA . THR A 1 82 ? 2.521 9.172 -2.445 1.00 96.00 82 THR A CA 1
ATOM 616 C C . THR A 1 82 ? 2.041 10.621 -2.433 1.00 96.00 82 THR A C 1
ATOM 618 O O . THR A 1 82 ? 1.310 11.026 -1.534 1.00 96.00 82 THR A O 1
ATOM 621 N N . ARG A 1 83 ? 2.394 11.406 -3.460 1.00 94.94 83 ARG A N 1
ATOM 622 C CA . ARG A 1 83 ? 1.963 12.809 -3.594 1.00 94.94 83 ARG A CA 1
ATOM 623 C C . ARG A 1 83 ? 0.456 12.947 -3.817 1.00 94.94 83 ARG A C 1
ATOM 625 O O . ARG A 1 83 ? -0.141 13.905 -3.345 1.00 94.94 83 ARG A O 1
ATOM 632 N N . GLU A 1 84 ? -0.143 11.994 -4.526 1.00 95.12 84 GLU A N 1
ATOM 633 C CA . GLU A 1 84 ? -1.593 11.894 -4.735 1.00 95.12 84 GLU A CA 1
ATOM 634 C C . GLU A 1 84 ? -2.345 11.410 -3.475 1.00 95.12 84 GLU A C 1
ATOM 636 O O . GLU A 1 84 ? -3.571 11.352 -3.492 1.00 95.12 84 GLU A O 1
ATOM 641 N N . GLY A 1 85 ? -1.647 11.039 -2.392 1.00 94.69 85 GLY A N 1
ATOM 642 C CA . GLY A 1 85 ? -2.261 10.539 -1.155 1.00 94.69 85 GLY A CA 1
ATOM 643 C C . GLY A 1 85 ? -2.869 9.137 -1.273 1.00 94.69 85 GLY A C 1
ATOM 644 O O . GLY A 1 85 ? -3.631 8.715 -0.407 1.00 94.69 85 GLY A O 1
ATOM 645 N N . ARG A 1 86 ? -2.541 8.402 -2.341 1.00 96.56 86 ARG A N 1
ATOM 646 C CA . ARG A 1 86 ? -3.048 7.044 -2.607 1.00 96.56 86 ARG A CA 1
ATOM 647 C C . ARG A 1 86 ? -2.311 5.982 -1.794 1.00 96.56 86 ARG A C 1
ATOM 649 O O . ARG A 1 86 ? -2.835 4.907 -1.524 1.00 96.56 86 ARG A O 1
ATOM 656 N N . ILE A 1 87 ? -1.081 6.290 -1.409 1.00 96.69 87 ILE A N 1
ATOM 657 C CA . ILE A 1 87 ? -0.255 5.513 -0.490 1.00 96.69 87 ILE A CA 1
ATOM 658 C C . ILE A 1 87 ? 0.468 6.485 0.441 1.00 96.69 87 ILE A C 1
ATOM 660 O O . ILE A 1 87 ? 0.552 7.680 0.157 1.00 96.69 87 ILE A O 1
ATOM 664 N N . PHE A 1 88 ? 1.043 5.974 1.522 1.00 95.94 88 PHE A N 1
ATOM 665 C CA . PHE A 1 88 ? 1.918 6.748 2.396 1.00 95.94 88 PHE A CA 1
ATOM 666 C C . PHE A 1 88 ? 3.223 6.017 2.706 1.00 95.94 88 PHE A C 1
ATOM 668 O O . PHE A 1 88 ? 3.324 4.796 2.564 1.00 95.94 88 PHE A O 1
ATOM 675 N N . ALA A 1 89 ? 4.209 6.778 3.174 1.00 95.56 89 ALA A N 1
ATOM 676 C CA . ALA A 1 89 ? 5.464 6.260 3.696 1.00 95.56 89 ALA A CA 1
ATOM 677 C C . ALA A 1 89 ? 5.735 6.820 5.097 1.00 95.56 89 ALA A C 1
ATOM 679 O O . ALA A 1 89 ? 5.309 7.927 5.429 1.00 95.56 89 ALA A O 1
ATOM 680 N N . ILE A 1 90 ? 6.472 6.064 5.907 1.00 92.69 90 ILE A N 1
ATOM 681 C CA . ILE A 1 90 ? 7.048 6.530 7.171 1.00 92.69 90 ILE A CA 1
ATOM 682 C C . ILE A 1 90 ? 8.556 6.337 7.060 1.00 92.69 90 ILE A C 1
ATOM 684 O O . ILE A 1 90 ? 9.009 5.207 6.905 1.00 92.69 90 ILE A O 1
ATOM 688 N N . HIS A 1 91 ? 9.319 7.433 7.108 1.00 91.19 91 HIS A N 1
ATOM 689 C CA . HIS A 1 91 ? 10.773 7.426 6.886 1.00 91.19 91 HIS A CA 1
ATOM 690 C C . HIS A 1 91 ? 11.168 6.655 5.608 1.00 91.19 91 HIS A C 1
ATOM 692 O O . HIS A 1 91 ? 11.968 5.725 5.660 1.00 91.19 91 HIS A O 1
ATOM 698 N N . ASP A 1 92 ? 10.528 6.990 4.482 1.00 92.25 92 ASP A N 1
ATOM 699 C CA . ASP A 1 92 ? 10.746 6.377 3.157 1.00 92.25 92 ASP A CA 1
ATOM 700 C C . ASP A 1 92 ? 10.418 4.876 3.044 1.00 92.25 92 ASP A C 1
ATOM 702 O O . ASP A 1 92 ? 10.707 4.237 2.028 1.00 92.25 92 ASP A O 1
ATOM 706 N N . LEU A 1 93 ? 9.752 4.312 4.057 1.00 95.38 93 LEU A N 1
ATOM 707 C CA . LEU A 1 93 ? 9.264 2.938 4.053 1.00 95.38 93 LEU A CA 1
ATOM 708 C C . LEU A 1 93 ? 7.746 2.874 3.888 1.00 95.38 93 LEU A C 1
ATOM 710 O O . LEU A 1 93 ? 6.980 3.520 4.605 1.00 95.38 93 LEU A O 1
ATOM 714 N N . TYR A 1 94 ? 7.316 2.021 2.968 1.00 96.75 94 TYR A N 1
ATOM 715 C CA . TYR A 1 94 ? 5.935 1.831 2.556 1.00 96.75 94 TYR A CA 1
ATOM 716 C C . TYR A 1 94 ? 5.358 0.555 3.176 1.00 96.75 94 TYR A C 1
ATOM 718 O O . TYR A 1 94 ? 5.843 -0.540 2.881 1.00 96.75 94 TYR A O 1
ATOM 726 N N . PRO A 1 95 ? 4.306 0.630 4.005 1.00 96.19 95 PRO A N 1
ATOM 727 C CA . PRO A 1 95 ? 3.656 -0.573 4.507 1.00 96.19 95 PRO A CA 1
ATOM 728 C C . PRO A 1 95 ? 3.116 -1.459 3.370 1.00 96.19 95 PRO A C 1
ATOM 730 O O . PRO A 1 95 ? 2.419 -0.988 2.470 1.00 96.19 95 PRO A O 1
ATOM 733 N N . ARG A 1 96 ? 3.396 -2.768 3.422 1.00 96.12 96 ARG A N 1
ATOM 734 C CA . ARG A 1 96 ? 3.050 -3.745 2.370 1.00 96.12 96 ARG A CA 1
ATOM 735 C C . ARG A 1 96 ? 1.547 -3.858 2.127 1.00 96.12 96 ARG A C 1
ATOM 737 O O . ARG A 1 96 ? 1.144 -4.141 1.001 1.00 96.12 96 ARG A O 1
ATOM 744 N N . TYR A 1 97 ? 0.721 -3.669 3.154 1.00 95.44 97 TYR A N 1
ATOM 745 C CA . TYR A 1 97 ? -0.736 -3.827 3.062 1.00 95.44 97 TYR A CA 1
ATOM 746 C C . TYR A 1 97 ? -1.419 -2.766 2.186 1.00 95.44 97 TYR A C 1
ATOM 748 O O . TYR A 1 97 ? -2.590 -2.918 1.849 1.00 95.44 97 TYR A O 1
ATOM 756 N N . GLN A 1 98 ? -0.702 -1.703 1.811 1.00 96.56 98 GLN A N 1
ATOM 757 C CA . GLN A 1 98 ? -1.207 -0.662 0.917 1.00 96.56 98 GLN A CA 1
ATOM 758 C C . GLN A 1 98 ? -1.209 -1.075 -0.553 1.00 96.56 98 GLN A C 1
ATOM 760 O O . GLN A 1 98 ? -1.704 -0.320 -1.383 1.00 96.56 98 GLN A O 1
ATOM 765 N N . PHE A 1 99 ? -0.653 -2.243 -0.881 1.00 96.81 99 PHE A N 1
ATOM 766 C CA . PHE A 1 99 ? -0.546 -2.730 -2.250 1.00 96.81 99 PHE A CA 1
ATOM 767 C C . PHE A 1 99 ? -1.294 -4.043 -2.430 1.00 96.81 99 PHE A C 1
ATOM 769 O O . PHE A 1 99 ? -1.254 -4.927 -1.566 1.00 96.81 99 PHE A O 1
ATOM 776 N N . ASP A 1 100 ? -1.922 -4.209 -3.586 1.00 94.25 100 ASP A N 1
ATOM 777 C CA . ASP A 1 100 ? -2.536 -5.474 -3.970 1.00 94.25 100 ASP A CA 1
ATOM 778 C C . ASP A 1 100 ? -1.479 -6.551 -4.322 1.00 94.25 100 ASP A C 1
ATOM 780 O O . ASP A 1 100 ? -0.271 -6.420 -4.077 1.00 94.25 100 ASP A O 1
ATOM 784 N N . SER A 1 101 ? -1.929 -7.687 -4.857 1.00 90.25 101 SER A N 1
ATOM 785 C CA . SER A 1 101 ? -1.038 -8.767 -5.303 1.00 90.25 101 SER A CA 1
ATOM 786 C C . SER A 1 101 ? -0.239 -8.419 -6.566 1.00 90.25 101 SER A C 1
ATOM 788 O O . SER A 1 101 ? 0.721 -9.122 -6.879 1.00 90.25 101 SER A O 1
ATOM 790 N N . ARG A 1 102 ? -0.611 -7.346 -7.275 1.00 93.25 102 ARG A N 1
ATOM 791 C CA . ARG A 1 102 ? 0.038 -6.826 -8.486 1.00 93.25 102 ARG A CA 1
ATOM 792 C C . ARG A 1 102 ? 0.911 -5.597 -8.218 1.00 93.25 102 ARG A C 1
ATOM 794 O O . ARG A 1 102 ? 1.452 -5.031 -9.158 1.00 93.25 102 ARG A O 1
ATOM 801 N N . GLY A 1 103 ? 1.057 -5.178 -6.961 1.00 94.69 103 GLY A N 1
ATOM 802 C CA . GLY A 1 103 ? 1.879 -4.025 -6.587 1.00 94.69 103 GLY A CA 1
ATOM 803 C C . GLY A 1 103 ? 1.256 -2.668 -6.860 1.00 94.69 103 GLY A C 1
ATOM 804 O O . GLY A 1 103 ? 1.959 -1.661 -6.821 1.00 94.69 103 GLY A O 1
ATOM 805 N N . ARG A 1 104 ? -0.048 -2.622 -7.125 1.00 96.75 104 ARG A N 1
ATOM 806 C CA . ARG A 1 104 ? -0.785 -1.374 -7.328 1.00 96.75 104 ARG A CA 1
ATOM 807 C C . ARG A 1 104 ? -1.346 -0.898 -5.987 1.00 96.75 104 ARG A C 1
ATOM 809 O O . ARG A 1 104 ? -1.597 -1.745 -5.124 1.00 96.75 104 ARG A O 1
ATOM 816 N N . PRO A 1 105 ? -1.569 0.414 -5.795 1.00 97.94 105 PRO A N 1
ATOM 817 C CA . PRO A 1 105 ? -2.250 0.921 -4.610 1.00 97.94 105 PRO A CA 1
ATOM 818 C C . PRO A 1 105 ? -3.578 0.194 -4.378 1.00 97.94 105 PRO A C 1
ATOM 820 O O . PRO A 1 105 ? -4.332 -0.069 -5.317 1.00 97.94 105 PRO A O 1
ATOM 823 N N . TYR A 1 106 ? -3.829 -0.189 -3.131 1.00 97.56 106 TYR A N 1
ATOM 824 C CA . TYR A 1 106 ? -4.974 -1.002 -2.760 1.00 97.56 106 TYR A CA 1
ATOM 825 C C . TYR A 1 106 ? -6.185 -0.098 -2.474 1.00 97.5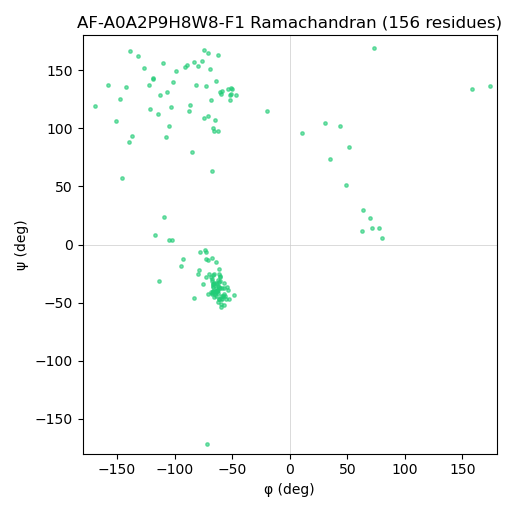6 106 TYR A C 1
ATOM 827 O O . TYR A 1 106 ? -6.159 0.646 -1.489 1.00 97.56 106 TYR A O 1
ATOM 835 N N . PRO A 1 107 ? -7.280 -0.161 -3.262 1.00 96.81 107 PRO A N 1
ATOM 836 C CA . PRO A 1 107 ? -8.360 0.830 -3.184 1.00 96.81 107 PRO A CA 1
ATOM 837 C C . PRO A 1 107 ? -9.030 1.013 -1.808 1.00 96.81 107 PRO A C 1
ATOM 839 O O . PRO A 1 107 ? -9.464 2.123 -1.497 1.00 96.81 107 PRO A O 1
ATOM 842 N N . PRO A 1 108 ? -9.173 -0.018 -0.949 1.00 96.25 108 PRO A N 1
ATOM 843 C CA . PRO A 1 108 ? -9.642 0.188 0.422 1.00 96.25 108 PRO A CA 1
ATOM 844 C C . PRO A 1 108 ? -8.707 1.060 1.263 1.00 96.25 108 PRO A C 1
ATOM 846 O O . PRO A 1 108 ? -9.188 1.860 2.058 1.00 96.25 108 PRO A O 1
ATOM 849 N N . VAL A 1 109 ? -7.392 0.948 1.073 1.00 96.38 109 VAL A N 1
ATOM 850 C CA . VAL A 1 109 ? -6.425 1.802 1.771 1.00 96.38 109 VAL A CA 1
ATOM 851 C C . VAL A 1 109 ? -6.490 3.224 1.232 1.00 96.38 109 VAL A C 1
ATOM 853 O O . VAL A 1 109 ? -6.555 4.143 2.035 1.00 96.38 109 VAL A O 1
ATOM 856 N N . GLU A 1 110 ? -6.584 3.417 -0.088 1.00 95.94 110 GLU A N 1
ATOM 857 C CA . GLU A 1 110 ? -6.774 4.756 -0.678 1.00 95.94 110 GLU A CA 1
ATOM 858 C C . GLU A 1 110 ? -7.979 5.480 -0.053 1.00 95.94 110 GLU A C 1
ATOM 860 O O . GLU A 1 110 ? -7.882 6.628 0.379 1.00 95.94 110 GLU A O 1
ATOM 865 N N . ARG A 1 111 ? -9.115 4.779 0.073 1.00 95.31 111 ARG A N 1
ATOM 866 C CA . ARG A 1 111 ? -10.318 5.321 0.724 1.00 95.31 111 ARG A CA 1
ATOM 867 C C . ARG A 1 111 ? -10.100 5.631 2.200 1.00 95.31 111 ARG A C 1
ATOM 869 O O . ARG A 1 111 ? -10.580 6.652 2.676 1.00 95.31 111 ARG A O 1
ATOM 876 N N . ALA A 1 112 ? -9.379 4.775 2.915 1.00 94.38 112 ALA A N 1
ATOM 877 C CA . ALA A 1 112 ? -9.056 5.021 4.311 1.00 94.38 112 ALA A CA 1
ATOM 878 C C . ALA A 1 112 ? -8.172 6.265 4.492 1.00 94.38 112 ALA A C 1
ATOM 880 O O . ALA A 1 112 ? -8.428 7.071 5.382 1.00 94.38 112 ALA A O 1
ATOM 881 N N . LEU A 1 113 ? -7.180 6.461 3.619 1.00 94.56 113 LEU A N 1
ATOM 882 C CA . LEU A 1 113 ? -6.320 7.647 3.624 1.00 94.56 113 LEU A CA 1
ATOM 883 C C . LEU A 1 113 ? -7.105 8.929 3.334 1.00 94.56 113 LEU A C 1
ATOM 885 O O . LEU A 1 113 ? -6.853 9.950 3.970 1.00 94.56 113 LEU A O 1
ATOM 889 N N . ALA A 1 114 ? -8.096 8.866 2.442 1.00 93.12 114 ALA A N 1
ATOM 890 C CA . ALA A 1 114 ? -8.982 9.996 2.171 1.00 93.12 114 ALA A CA 1
ATOM 891 C C . ALA A 1 114 ? -9.813 10.420 3.399 1.00 93.12 114 ALA A C 1
ATOM 893 O O . ALA A 1 114 ? -10.119 11.601 3.538 1.00 93.12 114 ALA A O 1
ATOM 894 N N . VAL A 1 115 ? -10.155 9.481 4.292 1.00 92.06 115 VAL A N 1
ATOM 895 C CA . VAL A 1 115 ? -10.888 9.765 5.541 1.00 92.06 115 VAL A CA 1
ATOM 896 C C . VAL A 1 115 ? -9.950 10.237 6.653 1.00 92.06 115 VAL A C 1
ATOM 898 O O . VAL A 1 115 ? -10.241 11.223 7.321 1.00 92.06 115 VAL A O 1
ATOM 901 N N . LEU A 1 116 ? -8.819 9.552 6.851 1.00 89.75 116 LEU A N 1
ATOM 902 C CA . LEU A 1 116 ? -7.864 9.864 7.922 1.00 89.75 116 LEU A CA 1
AT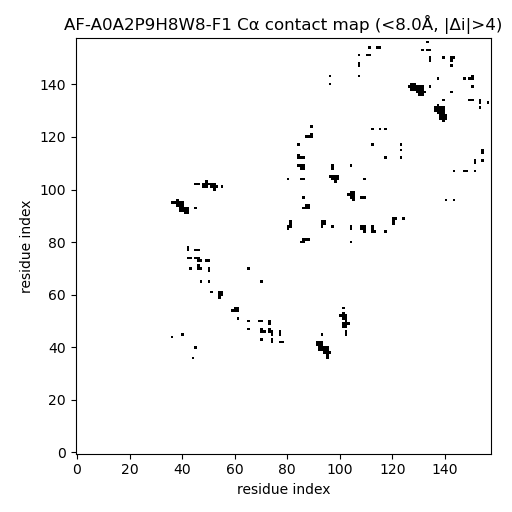OM 903 C C . LEU A 1 116 ? -7.103 11.178 7.685 1.00 89.75 116 LEU A C 1
ATOM 905 O O . LEU A 1 116 ? -6.635 11.803 8.637 1.00 89.75 116 LEU A O 1
ATOM 909 N N . GLY A 1 117 ? -6.965 11.590 6.424 1.00 83.62 117 GLY A N 1
ATOM 910 C CA . GLY A 1 117 ? -6.165 12.743 6.033 1.00 83.62 117 GLY A CA 1
ATOM 911 C C . GLY A 1 117 ? -4.655 12.488 6.125 1.00 83.62 117 GLY A C 1
ATOM 912 O O . GLY A 1 117 ? -4.178 11.490 6.664 1.00 83.62 117 GLY A O 1
ATOM 913 N N . SER A 1 118 ? -3.875 13.414 5.565 1.00 70.56 118 SER A N 1
ATOM 914 C CA . SER A 1 118 ? -2.423 13.261 5.384 1.00 70.56 118 SER A CA 1
ATOM 915 C C . SER A 1 118 ? -1.569 14.068 6.367 1.00 70.56 118 SER A C 1
ATOM 917 O O . SER A 1 118 ? -0.347 14.079 6.231 1.00 70.56 118 SER A O 1
ATOM 919 N N . ALA A 1 119 ? -2.177 14.762 7.336 1.00 68.38 119 ALA A N 1
ATOM 920 C CA . ALA A 1 119 ? -1.455 15.698 8.204 1.00 68.38 119 ALA A CA 1
ATOM 921 C C . ALA A 1 119 ? -0.463 14.997 9.152 1.00 68.38 119 ALA A C 1
ATOM 923 O O . ALA A 1 119 ? 0.576 15.565 9.475 1.00 68.38 119 ALA A O 1
ATOM 924 N N . GLU A 1 120 ? -0.744 13.751 9.555 1.00 83.31 120 GLU A N 1
ATOM 925 C CA . GLU A 1 120 ? 0.137 12.962 10.422 1.00 83.31 120 GLU A CA 1
ATOM 926 C C . GLU A 1 120 ? 0.212 11.493 9.975 1.00 83.31 120 GLU A C 1
ATOM 928 O O . GLU A 1 120 ? -0.519 10.628 10.457 1.00 83.31 120 GLU A O 1
ATOM 933 N N . LEU A 1 121 ? 1.144 11.176 9.072 1.00 89.19 121 LEU A N 1
ATOM 934 C CA . LEU A 1 121 ? 1.311 9.816 8.529 1.00 89.19 121 LEU A CA 1
ATOM 935 C C . LEU A 1 121 ? 1.639 8.759 9.598 1.00 89.19 121 LEU A C 1
ATOM 937 O O . LEU A 1 121 ? 1.270 7.594 9.456 1.00 89.19 121 LEU A O 1
ATOM 941 N N . LEU A 1 122 ? 2.283 9.151 10.702 1.00 89.06 122 LEU A N 1
ATOM 942 C CA . LEU A 1 122 ? 2.514 8.246 11.831 1.00 89.06 122 LEU A CA 1
ATOM 943 C C . LEU A 1 122 ? 1.200 7.857 12.527 1.00 89.06 122 LEU A C 1
ATOM 945 O O . LEU A 1 122 ? 1.033 6.704 12.921 1.00 89.06 122 LEU A O 1
ATOM 949 N N . ARG A 1 123 ? 0.241 8.787 12.628 1.00 90.06 123 ARG A N 1
ATOM 950 C CA . ARG A 1 123 ? -1.102 8.515 13.163 1.00 90.06 123 ARG A CA 1
ATOM 951 C C . ARG A 1 123 ? -1.855 7.541 12.262 1.00 90.06 123 ARG A C 1
ATOM 953 O O . ARG A 1 123 ? -2.447 6.593 12.770 1.00 90.06 123 ARG A O 1
ATOM 960 N N . VAL A 1 124 ? -1.764 7.727 10.944 1.00 93.00 124 VAL A N 1
ATOM 961 C CA . VAL A 1 124 ? -2.308 6.786 9.952 1.00 93.00 124 VAL A CA 1
ATOM 962 C C . VAL A 1 124 ? -1.715 5.391 10.158 1.00 93.00 124 VAL A C 1
ATOM 964 O O . VAL A 1 124 ? -2.456 4.424 10.330 1.00 93.00 124 VAL A O 1
ATOM 967 N N . GLY A 1 125 ? -0.384 5.282 10.218 1.00 92.31 125 GLY A N 1
ATOM 968 C CA . GLY A 1 125 ? 0.298 4.011 10.470 1.00 92.31 125 GLY A CA 1
ATOM 969 C C . GLY A 1 125 ? -0.151 3.345 11.774 1.00 92.31 125 GLY A C 1
ATOM 970 O O . GLY A 1 125 ? -0.452 2.150 11.783 1.00 92.31 125 GLY A O 1
ATOM 971 N N . ASN A 1 126 ? -0.267 4.123 12.854 1.00 92.50 126 ASN A N 1
ATOM 972 C CA . ASN A 1 126 ? -0.742 3.633 14.147 1.00 92.50 126 ASN A CA 1
ATOM 973 C C . ASN A 1 126 ? -2.184 3.134 14.090 1.00 92.50 126 ASN A C 1
ATOM 975 O O . ASN A 1 126 ? -2.470 2.095 14.684 1.00 92.50 126 ASN A O 1
ATOM 979 N N . TRP A 1 127 ? -3.077 3.810 13.363 1.00 94.06 127 TRP A N 1
ATOM 980 C CA . TRP A 1 127 ? -4.461 3.363 13.212 1.00 94.06 127 TRP A CA 1
ATOM 981 C C . TRP A 1 127 ? -4.521 1.962 12.593 1.00 94.06 127 TRP A C 1
ATOM 983 O O . TRP A 1 127 ? -5.152 1.065 13.145 1.00 94.06 127 TRP A O 1
ATOM 993 N N . PHE A 1 128 ? -3.767 1.723 11.515 1.00 95.56 128 PHE A N 1
ATOM 994 C CA . PHE A 1 128 ? -3.700 0.401 10.883 1.00 95.56 128 PHE A CA 1
ATOM 995 C C . PHE A 1 128 ? -2.999 -0.664 11.737 1.00 95.56 128 PHE A C 1
ATOM 997 O O . PHE A 1 128 ? -3.287 -1.856 11.586 1.00 95.56 128 PHE A O 1
ATOM 1004 N N . ALA A 1 129 ? -2.069 -0.254 12.603 1.00 93.94 129 ALA A N 1
ATOM 1005 C CA . ALA A 1 129 ? -1.230 -1.149 13.393 1.00 93.94 129 ALA A CA 1
ATOM 1006 C C . ALA A 1 129 ? -1.776 -1.476 14.791 1.00 93.94 129 ALA A C 1
ATOM 1008 O O . ALA A 1 129 ? -1.278 -2.414 15.418 1.00 93.94 129 ALA A O 1
ATOM 1009 N N . THR A 1 130 ? -2.791 -0.758 15.269 1.00 94.00 130 THR A N 1
ATOM 1010 C CA . THR A 1 130 ? -3.325 -0.901 16.631 1.00 94.00 130 THR A CA 1
ATOM 1011 C C . THR A 1 130 ? -4.624 -1.717 16.632 1.00 94.00 130 THR A C 1
ATOM 1013 O O . THR A 1 130 ? -5.446 -1.549 15.730 1.00 94.00 130 THR A O 1
ATOM 1016 N N . PRO A 1 131 ? -4.836 -2.617 17.614 1.00 95.75 131 PRO A N 1
ATOM 1017 C CA . PRO A 1 131 ? -6.136 -3.234 17.874 1.00 95.75 131 PRO A CA 1
ATOM 1018 C C . PRO A 1 131 ? -7.277 -2.213 17.902 1.00 95.75 131 PRO A C 1
ATOM 1020 O O . PRO A 1 131 ? -7.199 -1.221 18.624 1.00 95.75 131 PRO A O 1
ATOM 1023 N N . ASN A 1 132 ? -8.347 -2.465 17.148 1.00 94.88 132 ASN A N 1
ATOM 1024 C CA . ASN A 1 132 ? -9.508 -1.581 17.092 1.00 94.88 132 ASN A CA 1
ATOM 1025 C C . ASN A 1 132 ? -10.738 -2.266 17.711 1.00 94.88 132 ASN A C 1
ATOM 1027 O O . ASN A 1 132 ? -11.086 -3.394 17.353 1.00 94.88 132 ASN A O 1
ATOM 1031 N N . VAL A 1 133 ? -11.410 -1.581 18.641 1.00 94.06 133 VAL A N 1
ATOM 1032 C CA . VAL A 1 133 ? -12.579 -2.111 19.367 1.00 94.06 133 VAL A CA 1
ATOM 1033 C C . VAL A 1 133 ? -13.774 -2.389 18.451 1.00 94.06 133 VAL A C 1
ATOM 1035 O O . VAL A 1 133 ? -14.465 -3.386 18.643 1.00 94.06 133 VAL A O 1
ATOM 1038 N N . HIS A 1 134 ? -13.962 -1.592 17.396 1.00 94.19 134 HIS A N 1
ATOM 1039 C CA . HIS A 1 134 ? -15.004 -1.799 16.383 1.00 94.19 134 HIS A CA 1
ATOM 1040 C C . HIS A 1 134 ? -14.699 -2.979 15.452 1.00 94.19 134 HIS A C 1
ATOM 1042 O O . HIS A 1 134 ? -15.578 -3.437 14.728 1.00 94.19 134 HIS A O 1
ATOM 1048 N N . LEU A 1 135 ? -13.467 -3.495 15.491 1.00 95.69 135 LEU A N 1
ATOM 1049 C CA . LEU A 1 135 ? -13.003 -4.656 14.731 1.00 95.69 135 LEU A CA 1
ATOM 1050 C C . LEU A 1 135 ? -12.762 -5.876 15.636 1.00 95.69 135 LEU A C 1
ATOM 1052 O O . LEU A 1 135 ? -11.953 -6.750 15.316 1.00 95.69 135 LEU A O 1
ATOM 1056 N N . GLY A 1 136 ? -13.412 -5.920 16.805 1.00 94.25 136 GLY A N 1
ATOM 1057 C CA . GLY A 1 136 ? -13.285 -7.030 17.753 1.00 94.25 136 GLY A CA 1
ATOM 1058 C C . GLY A 1 136 ? -11.870 -7.191 18.320 1.00 94.25 136 GLY A C 1
ATOM 1059 O O . GLY A 1 136 ? -11.442 -8.309 18.592 1.00 94.25 136 GLY A O 1
ATOM 1060 N N . GLY A 1 137 ? -11.114 -6.094 18.439 1.00 95.00 137 GLY A N 1
ATOM 1061 C CA . GLY A 1 137 ? -9.734 -6.096 18.931 1.00 95.00 137 GLY A CA 1
ATOM 1062 C C . GLY A 1 137 ? -8.687 -6.503 17.889 1.00 95.00 137 GLY A C 1
ATOM 1063 O O . GLY A 1 137 ? -7.510 -6.627 18.222 1.00 95.00 137 GLY A O 1
ATOM 1064 N N . ARG A 1 138 ? -9.072 -6.699 16.624 1.00 96.56 138 ARG A N 1
ATOM 1065 C CA . ARG A 1 138 ? -8.122 -6.962 15.533 1.00 96.56 138 ARG A CA 1
ATOM 1066 C C . ARG A 1 138 ? -7.528 -5.669 14.988 1.00 96.56 138 ARG A C 1
ATOM 1068 O O . ARG A 1 138 ? -8.127 -4.598 15.106 1.00 96.56 138 ARG A O 1
ATOM 1075 N N . ARG A 1 139 ? -6.352 -5.768 14.366 1.00 96.31 139 ARG A N 1
ATOM 1076 C CA . ARG A 1 139 ? -5.716 -4.621 13.706 1.00 96.31 139 ARG A CA 1
ATOM 1077 C C . ARG A 1 139 ? -6.334 -4.425 12.320 1.00 96.31 139 ARG A C 1
ATOM 1079 O O . ARG A 1 139 ? -6.474 -5.415 11.595 1.00 96.31 139 ARG A O 1
ATOM 1086 N N . PRO A 1 140 ? -6.632 -3.190 11.885 1.00 97.06 140 PRO A N 1
ATOM 1087 C CA . PRO A 1 140 ? -7.208 -2.960 10.561 1.00 97.06 140 PRO A CA 1
ATOM 1088 C C . PRO A 1 140 ? -6.395 -3.580 9.416 1.00 97.06 140 PRO A C 1
ATOM 1090 O O . PRO A 1 140 ? -6.968 -4.186 8.511 1.00 97.06 140 PRO A O 1
ATOM 1093 N N . GLN A 1 141 ? -5.057 -3.532 9.485 1.00 95.62 141 GLN A N 1
ATOM 1094 C CA . GLN A 1 141 ? -4.196 -4.127 8.454 1.00 95.62 141 GLN A CA 1
ATOM 1095 C C . GLN A 1 141 ? -4.372 -5.649 8.282 1.00 95.62 141 GLN A C 1
ATOM 1097 O O . GLN A 1 141 ? -4.145 -6.173 7.195 1.00 95.62 141 GLN A O 1
ATOM 1102 N N . GLU A 1 142 ? -4.792 -6.366 9.329 1.00 95.38 142 GLU A N 1
ATOM 1103 C CA . GLU A 1 142 ? -5.022 -7.819 9.284 1.00 95.38 142 GLU A CA 1
ATOM 1104 C C . GLU A 1 142 ? -6.351 -8.180 8.624 1.00 95.38 142 GLU A C 1
ATOM 1106 O O . GLU A 1 142 ? -6.540 -9.316 8.191 1.00 95.38 142 GLU A O 1
ATOM 1111 N N . LEU A 1 143 ? -7.290 -7.234 8.597 1.00 96.69 143 LEU A N 1
ATOM 1112 C CA . LEU A 1 143 ? -8.623 -7.410 8.033 1.00 96.69 143 LEU A CA 1
ATOM 1113 C C . LEU A 1 143 ? -8.710 -6.935 6.586 1.00 96.69 143 LEU A C 1
ATOM 1115 O O . LEU A 1 143 ? -9.603 -7.379 5.872 1.00 96.69 143 LEU A O 1
ATOM 1119 N N . LEU A 1 144 ? -7.776 -6.102 6.120 1.00 94.94 144 LEU A N 1
ATOM 1120 C CA . LEU A 1 144 ? -7.729 -5.629 4.734 1.00 94.94 144 LEU A CA 1
ATOM 1121 C C . LEU A 1 144 ? -7.870 -6.752 3.681 1.00 94.94 144 LEU A C 1
ATOM 1123 O O . LEU A 1 144 ? -8.650 -6.553 2.752 1.00 94.94 144 LEU A O 1
ATOM 1127 N N . PRO A 1 145 ? -7.217 -7.930 3.799 1.00 91.81 145 PRO A N 1
ATOM 1128 C CA . PRO A 1 145 ? -7.330 -8.976 2.778 1.00 91.81 145 PRO A CA 1
ATOM 1129 C C . PRO A 1 145 ? -8.682 -9.701 2.753 1.00 91.81 145 PRO A C 1
ATOM 1131 O O . PRO A 1 145 ? -9.066 -10.230 1.714 1.00 91.81 145 PRO A O 1
ATOM 1134 N N . THR A 1 146 ? -9.382 -9.776 3.890 1.00 95.19 146 THR A N 1
ATOM 1135 C CA . THR A 1 146 ? -10.565 -10.641 4.057 1.00 95.19 146 THR A CA 1
ATOM 1136 C C . THR A 1 146 ? -11.867 -9.873 4.261 1.00 95.19 146 THR A C 1
ATOM 1138 O O . THR A 1 146 ? -12.924 -10.352 3.868 1.00 95.19 146 THR A O 1
ATOM 1141 N N . ALA A 1 147 ? -11.811 -8.696 4.884 1.00 96.50 147 ALA A N 1
ATOM 1142 C CA . ALA A 1 147 ? -12.966 -7.885 5.260 1.00 96.50 147 ALA A CA 1
ATOM 1143 C C . ALA A 1 147 ? -12.669 -6.369 5.162 1.00 96.50 147 ALA A C 1
ATOM 1145 O O . ALA A 1 147 ? -12.849 -5.630 6.133 1.00 96.50 147 ALA A O 1
ATOM 1146 N N . PRO A 1 148 ? -12.251 -5.850 3.990 1.00 96.19 148 PRO A N 1
ATOM 1147 C CA . PRO A 1 148 ? -11.927 -4.429 3.834 1.00 96.19 148 PRO A CA 1
ATOM 1148 C C . PRO A 1 148 ? -13.126 -3.500 4.094 1.00 96.19 148 PRO A C 1
ATOM 1150 O O . PRO A 1 148 ? -12.942 -2.350 4.479 1.00 96.19 148 PRO A O 1
ATOM 1153 N N . GLY A 1 149 ? -14.362 -3.982 3.917 1.00 96.81 149 GLY A N 1
ATOM 1154 C CA . GLY A 1 149 ? -15.566 -3.212 4.244 1.00 96.81 149 GLY A CA 1
ATOM 1155 C C . GLY A 1 149 ? -15.737 -2.953 5.744 1.00 96.81 149 GLY A C 1
ATOM 1156 O O . GLY A 1 149 ? -16.201 -1.884 6.121 1.00 96.81 149 GLY A O 1
ATOM 1157 N N . GLU A 1 150 ? -15.329 -3.890 6.607 1.00 96.81 150 GLU A N 1
ATOM 1158 C CA . GLU A 1 150 ? -15.350 -3.687 8.064 1.00 96.81 150 GLU A CA 1
ATOM 1159 C C . GLU A 1 150 ? -14.333 -2.634 8.491 1.00 96.81 150 GLU A C 1
ATOM 1161 O O . GLU A 1 150 ? -14.665 -1.745 9.269 1.00 96.81 150 GLU A O 1
ATOM 1166 N N . VAL A 1 151 ? -13.131 -2.690 7.911 1.00 96.69 151 VAL A N 1
ATOM 1167 C CA . VAL A 1 151 ? -12.076 -1.688 8.117 1.00 96.69 151 VAL A CA 1
ATOM 1168 C C . VAL A 1 151 ? -12.588 -0.285 7.790 1.00 96.69 151 VAL A C 1
ATOM 1170 O O . VAL A 1 151 ? -12.411 0.631 8.587 1.00 96.69 151 VAL A O 1
ATOM 1173 N N . LEU A 1 152 ? -13.263 -0.121 6.649 1.00 95.81 152 LEU A N 1
ATOM 1174 C CA . LEU A 1 152 ? -13.810 1.175 6.245 1.00 95.81 152 LEU A CA 1
ATOM 1175 C C . LEU A 1 152 ? -14.933 1.658 7.171 1.00 95.81 152 LEU A C 1
ATOM 1177 O O . LEU A 1 152 ? -14.936 2.824 7.541 1.00 95.81 152 LEU A O 1
ATOM 1181 N N . ARG A 1 153 ? -15.838 0.776 7.612 1.00 95.50 153 ARG A N 1
ATOM 1182 C CA . ARG A 1 153 ? -16.884 1.145 8.585 1.00 95.50 153 ARG A CA 1
ATOM 1183 C C . ARG A 1 153 ? -16.313 1.564 9.941 1.00 95.50 153 ARG A C 1
ATOM 1185 O O . ARG A 1 153 ? -16.865 2.440 10.597 1.00 95.50 153 ARG A O 1
ATOM 1192 N N . ALA A 1 154 ? -15.206 0.962 10.376 1.00 95.00 154 ALA A N 1
ATOM 1193 C CA . ALA A 1 154 ? -14.564 1.344 11.634 1.00 95.00 154 ALA A CA 1
ATOM 1194 C C . ALA A 1 154 ? -13.992 2.776 11.605 1.00 95.00 154 ALA A C 1
ATOM 1196 O O . ALA A 1 154 ? -13.904 3.408 12.656 1.00 95.00 154 ALA A O 1
ATOM 1197 N N . LEU A 1 155 ? -13.647 3.309 10.425 1.00 91.25 155 LEU A N 1
ATOM 1198 C CA . LEU A 1 155 ? -13.190 4.698 10.280 1.00 91.25 155 LEU A CA 1
ATOM 1199 C C . LEU A 1 155 ? -14.287 5.721 10.561 1.00 91.25 155 LEU A C 1
ATOM 1201 O O . LEU A 1 155 ? -13.985 6.788 11.074 1.00 91.25 155 LEU A O 1
ATOM 1205 N N . GLU A 1 156 ? -15.548 5.394 10.273 1.00 86.69 156 GLU A N 1
ATOM 1206 C CA . GLU A 1 156 ? -16.695 6.279 10.541 1.00 86.69 156 GLU A CA 1
ATOM 1207 C C . GLU A 1 156 ? -16.896 6.546 12.046 1.00 86.69 156 GLU A C 1
ATOM 1209 O O . GLU A 1 156 ? -17.616 7.466 12.421 1.00 86.69 156 GLU A O 1
ATOM 1214 N N . HIS A 1 157 ? -16.254 5.743 12.900 1.00 79.31 157 HIS A N 1
ATOM 1215 C CA . HIS A 1 157 ? -16.368 5.781 14.358 1.00 79.31 157 HIS A CA 1
ATOM 1216 C C . HIS A 1 157 ? -15.038 6.141 15.057 1.00 79.31 157 HIS A C 1
ATOM 1218 O O . HIS A 1 157 ? -14.947 5.994 16.275 1.00 79.31 157 HIS A O 1
ATOM 1224 N N . SER A 1 158 ? -13.999 6.530 14.298 1.00 71.62 158 SER A N 1
ATOM 1225 C CA . SER A 1 158 ? -12.632 6.797 14.796 1.00 71.62 158 SER A CA 1
ATOM 1226 C C . SER A 1 158 ? -12.353 8.271 15.088 1.00 71.62 158 SER A C 1
ATOM 1228 O O . SER A 1 158 ? -12.985 9.139 14.450 1.00 71.62 158 SER A O 1
#

Solvent-accessible surface area (backbone atoms only — not comparable to full-atom values): 9784 Å² total; per-residue (Å²): 134,87,86,84,86,89,87,81,91,80,89,80,93,76,82,91,73,84,82,82,89,76,88,76,78,81,74,68,76,77,88,66,74,76,86,77,75,56,72,54,28,47,54,65,53,45,19,53,37,27,57,43,22,55,28,56,73,70,73,44,87,67,70,98,67,78,58,69,68,58,45,53,55,34,30,54,49,50,56,46,36,39,74,71,48,39,43,67,56,61,93,72,29,27,56,45,80,40,34,48,98,40,37,43,71,23,67,65,48,26,54,45,37,69,72,72,50,78,91,49,56,68,58,54,52,47,56,38,68,34,64,30,75,86,57,78,54,39,30,42,60,78,32,50,88,80,39,41,69,58,47,55,57,42,56,82,76,108

pLDDT: mean 81.43, std 23.63, range [29.64, 98.5]

Foldseek 3Di:
DDDDDDDDDDDDDDDPDDDDDDDDDPPPPPPDDPPDDDQKDALLRLLLLQQQLVCVVVVHDDDPDDDPVSSVVSSVVVVVCCVVQLFHADPRIGGPLQADSNSDGDVLLSLLSVLVDDPDVVVVVCQQVFQQVLVVRDRLSVCSVPPSVSSNVSSVVD

Nearest PDB structures (foldseek):
  8xzv-assembly1_G  TM=4.253E-01  e=7.769E+00  Spinacia oleracea
  5c21-assembly1_B  TM=1.705E-01  e=3.530E+00  Escherichia coli

Sequence (158 aa):
MSESAVLGGIGSRVSWGSVAFRHGMRQDPPKTKPRTFSAWLSAEDVAHLLLSGEFLDAGVPVPRKFAPQAVASAISSVERWTREGRIFAIHDLYPRYQFDSRGRPYPPVERALAVLGSAELLRVGNWFATPNVHLGGRRPQELLPTAPGEVLRALEHS

Mean predicted aligned error: 11.75 Å